Protein AF-A0AAU3L7A8-F1 (afdb_monomer)

Secondary structure (DSSP, 8-state):
---------HHHHHHHHHHHHHHHHHHHHHHTT-HHHHHHHHHHHHHHHHHHHHHHHTT-SPPPPPHHHHHHHHHHHHHHH-

Structure (mmCIF, N/CA/C/O backbone):
data_AF-A0AAU3L7A8-F1
#
_entry.id   AF-A0AAU3L7A8-F1
#
loop_
_atom_site.group_PDB
_atom_site.id
_atom_site.type_symbol
_atom_site.label_atom_id
_atom_site.label_alt_id
_atom_site.label_comp_id
_atom_site.label_asym_id
_atom_site.label_entity_id
_atom_site.label_seq_id
_atom_site.pdbx_PDB_ins_code
_atom_site.Cartn_x
_atom_site.Cartn_y
_atom_site.Cartn_z
_atom_site.occupancy
_atom_site.B_iso_or_equiv
_atom_site.auth_seq_id
_atom_site.auth_comp_id
_atom_site.auth_asym_id
_atom_site.auth_atom_id
_atom_site.pdbx_PDB_model_num
ATOM 1 N N . MET A 1 1 ? 10.235 13.892 26.173 1.00 40.56 1 MET A N 1
ATOM 2 C CA . MET A 1 1 ? 10.815 12.676 25.551 1.00 40.56 1 MET A CA 1
ATOM 3 C C . MET A 1 1 ? 9.685 11.996 24.793 1.00 40.56 1 MET A C 1
ATOM 5 O O . MET A 1 1 ? 8.618 11.877 25.375 1.00 40.56 1 MET A O 1
ATOM 9 N N . ALA A 1 2 ? 9.856 11.735 23.493 1.00 39.19 2 ALA A N 1
ATOM 10 C CA . ALA A 1 2 ? 8.785 11.542 22.504 1.00 39.19 2 ALA A CA 1
ATOM 11 C C . ALA A 1 2 ? 7.665 10.572 22.936 1.00 39.19 2 ALA A C 1
ATOM 13 O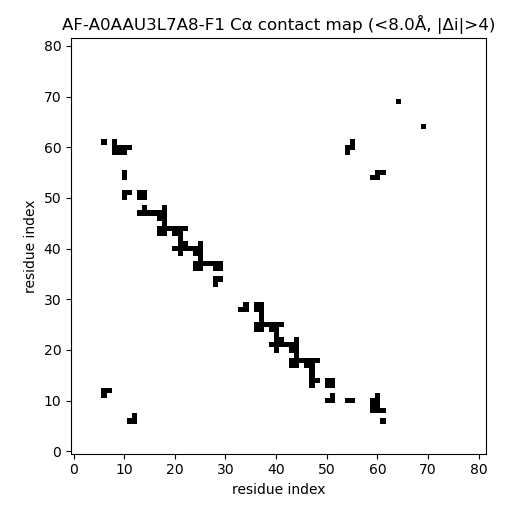 O . ALA A 1 2 ? 7.755 9.362 22.752 1.0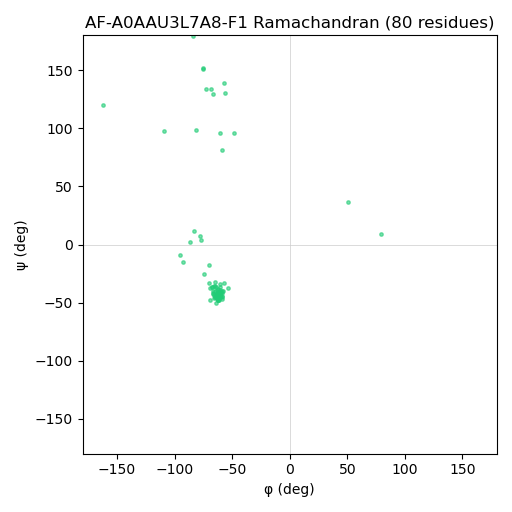0 39.19 2 ALA A O 1
ATOM 14 N N . GLY A 1 3 ? 6.578 11.127 23.472 1.00 48.19 3 GLY A N 1
ATOM 15 C CA . GLY A 1 3 ? 5.301 10.441 23.586 1.00 48.19 3 GLY A CA 1
ATOM 16 C C . GLY A 1 3 ? 4.581 10.533 22.249 1.00 48.19 3 GLY A C 1
ATOM 17 O O . GLY A 1 3 ? 3.993 11.560 21.936 1.00 48.19 3 GLY A O 1
ATOM 18 N N . THR A 1 4 ? 4.653 9.493 21.427 1.00 45.59 4 THR A N 1
ATOM 19 C CA . THR A 1 4 ? 3.703 9.266 20.329 1.00 45.59 4 THR A CA 1
ATOM 20 C C . THR A 1 4 ? 3.821 7.812 19.915 1.00 45.59 4 THR A C 1
ATOM 22 O O . THR A 1 4 ? 4.889 7.346 19.524 1.00 45.59 4 THR A O 1
ATOM 25 N N . SER A 1 5 ? 2.711 7.089 20.031 1.00 51.25 5 SER A N 1
ATOM 26 C CA . SER A 1 5 ? 2.522 5.768 19.446 1.00 51.25 5 SER A CA 1
ATOM 27 C C . SER A 1 5 ? 2.672 5.903 17.927 1.00 51.25 5 SER A C 1
ATOM 29 O O . SER A 1 5 ? 1.755 6.345 17.239 1.00 51.25 5 SER A O 1
ATOM 31 N N . HIS A 1 6 ? 3.869 5.628 17.411 1.00 54.25 6 HIS A N 1
ATOM 32 C CA . HIS A 1 6 ? 4.111 5.546 15.974 1.00 54.25 6 HIS A CA 1
ATOM 33 C C . HIS A 1 6 ? 3.526 4.223 15.472 1.00 54.25 6 HIS A C 1
ATOM 35 O O . HIS A 1 6 ? 3.408 3.272 16.243 1.00 54.25 6 HIS A O 1
ATOM 41 N N . GLY A 1 7 ? 3.116 4.161 14.203 1.00 57.56 7 GLY A N 1
ATOM 42 C CA . GLY A 1 7 ? 2.445 3.002 13.608 1.00 57.56 7 GLY A CA 1
ATOM 43 C C . GLY A 1 7 ? 3.270 1.709 13.663 1.00 57.56 7 GLY A C 1
ATOM 44 O O . GLY A 1 7 ? 3.858 1.307 12.667 1.00 57.56 7 GLY A O 1
ATOM 45 N N . HIS A 1 8 ? 3.255 1.022 14.806 1.00 63.50 8 HIS A N 1
ATOM 46 C CA . HIS A 1 8 ? 3.874 -0.287 15.043 1.00 63.50 8 HIS A CA 1
ATOM 47 C C . HIS A 1 8 ? 2.992 -1.450 14.579 1.00 63.50 8 HIS A C 1
ATOM 49 O O . HIS A 1 8 ? 3.250 -2.607 14.905 1.00 63.50 8 HIS A O 1
ATOM 55 N N . THR A 1 9 ? 1.928 -1.162 13.832 1.00 81.88 9 THR A N 1
ATOM 56 C CA . THR A 1 9 ? 1.089 -2.229 13.294 1.00 81.88 9 THR A CA 1
ATOM 57 C C . THR A 1 9 ? 1.842 -2.932 12.167 1.00 81.88 9 THR A C 1
ATOM 59 O O . THR A 1 9 ? 2.394 -2.253 11.292 1.00 81.88 9 THR A O 1
ATOM 62 N N . PRO A 1 10 ? 1.850 -4.277 12.140 1.00 81.19 10 PRO A N 1
ATOM 63 C CA . PRO A 1 10 ? 2.452 -5.027 11.045 1.00 81.19 10 PRO A CA 1
ATOM 64 C C . PRO A 1 10 ? 1.901 -4.590 9.682 1.00 81.19 10 PRO A C 1
ATOM 66 O O . PRO A 1 10 ? 2.664 -4.446 8.736 1.00 81.19 10 PRO A O 1
ATOM 69 N N . ALA A 1 11 ? 0.602 -4.269 9.599 1.00 85.06 11 ALA A N 1
ATOM 70 C CA . ALA A 1 11 ? -0.031 -3.799 8.367 1.00 85.06 11 ALA A CA 1
ATOM 71 C C . ALA A 1 11 ? 0.599 -2.51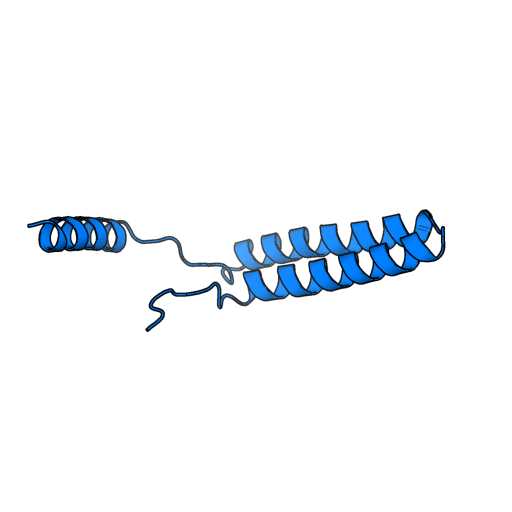8 7.796 1.00 85.06 11 ALA A C 1
ATOM 73 O O . ALA A 1 11 ? 0.769 -2.407 6.581 1.00 85.06 11 ALA A O 1
ATOM 74 N N . ALA A 1 12 ? 0.959 -1.559 8.654 1.00 84.31 12 ALA A N 1
ATOM 75 C CA . ALA A 1 12 ? 1.588 -0.319 8.211 1.00 84.31 12 ALA A CA 1
ATOM 76 C C . ALA A 1 12 ? 3.006 -0.576 7.683 1.00 84.31 12 ALA A C 1
ATOM 78 O O . ALA A 1 12 ? 3.352 -0.132 6.590 1.00 84.31 12 ALA A O 1
ATOM 79 N N . TRP A 1 13 ? 3.810 -1.338 8.426 1.00 89.81 13 TRP A N 1
ATOM 80 C CA . TRP A 1 13 ? 5.204 -1.592 8.061 1.00 89.81 13 TRP A CA 1
ATOM 81 C C . TRP A 1 13 ? 5.342 -2.485 6.823 1.00 89.81 13 TRP A C 1
ATOM 83 O O . TRP A 1 13 ? 6.193 -2.222 5.975 1.00 89.81 13 TRP A O 1
ATOM 93 N N . THR A 1 14 ? 4.476 -3.489 6.659 1.00 91.44 14 THR A N 1
ATOM 94 C CA . THR A 1 14 ? 4.485 -4.357 5.474 1.00 91.44 14 THR A CA 1
ATOM 95 C C . THR A 1 14 ? 4.193 -3.572 4.198 1.00 91.44 14 THR A C 1
ATOM 97 O O . THR A 1 14 ? 4.945 -3.687 3.232 1.00 91.44 14 THR A O 1
ATOM 100 N N . GLY A 1 15 ? 3.153 -2.730 4.193 1.00 91.50 15 GLY A N 1
ATOM 101 C CA . GLY A 1 15 ? 2.837 -1.894 3.031 1.00 91.50 15 GLY A CA 1
ATOM 102 C C . GLY A 1 15 ? 3.978 -0.936 2.673 1.00 91.50 15 GLY A C 1
ATOM 103 O O . GLY A 1 15 ? 4.326 -0.805 1.500 1.00 91.50 15 GLY A O 1
ATOM 104 N N . VAL A 1 16 ? 4.609 -0.324 3.683 1.00 92.94 16 VAL A N 1
ATOM 105 C CA . VAL A 1 16 ? 5.740 0.602 3.497 1.00 92.94 16 VAL A CA 1
ATOM 106 C C . VAL A 1 16 ? 6.964 -0.104 2.913 1.00 92.94 16 VAL A C 1
ATOM 108 O O . VAL A 1 16 ? 7.539 0.415 1.961 1.00 92.94 16 VAL A O 1
ATOM 111 N N . ILE A 1 17 ? 7.343 -1.287 3.415 1.00 95.75 17 ILE A N 1
ATOM 112 C CA . ILE A 1 17 ? 8.479 -2.049 2.864 1.00 95.75 17 ILE A CA 1
ATOM 113 C C . ILE A 1 17 ? 8.241 -2.375 1.386 1.00 95.75 17 ILE A C 1
ATOM 115 O O . ILE A 1 17 ? 9.127 -2.165 0.559 1.00 95.75 17 ILE A O 1
ATOM 119 N N . ILE A 1 18 ? 7.049 -2.864 1.036 1.00 96.44 18 ILE A N 1
ATOM 120 C CA . ILE A 1 18 ? 6.734 -3.244 -0.348 1.00 96.44 18 ILE A CA 1
ATOM 121 C C . ILE A 1 18 ? 6.770 -2.012 -1.264 1.00 96.44 18 ILE A C 1
ATOM 123 O O . ILE A 1 18 ? 7.385 -2.052 -2.331 1.00 96.44 18 ILE A O 1
ATOM 127 N N . ALA A 1 19 ? 6.166 -0.900 -0.834 1.00 96.62 19 ALA A N 1
ATOM 128 C CA . ALA A 1 19 ? 6.195 0.355 -1.580 1.00 96.62 19 ALA A CA 1
ATOM 129 C C . ALA A 1 19 ? 7.623 0.900 -1.742 1.00 96.62 19 ALA A C 1
ATOM 131 O O . ALA A 1 19 ? 7.979 1.381 -2.816 1.00 96.62 19 ALA A O 1
ATOM 132 N N . PHE A 1 20 ? 8.461 0.778 -0.713 1.00 97.56 20 PHE A N 1
ATOM 133 C CA . PHE A 1 20 ? 9.860 1.193 -0.764 1.00 97.56 20 PHE A CA 1
ATOM 134 C C . PHE A 1 20 ? 10.661 0.372 -1.781 1.00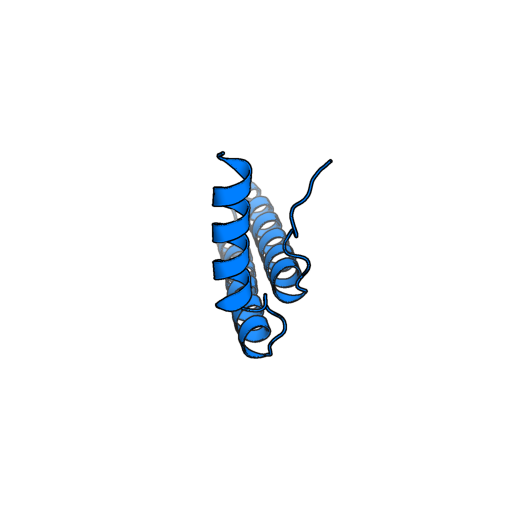 97.56 20 PHE A C 1
ATOM 136 O O . PHE A 1 20 ? 11.374 0.944 -2.603 1.00 97.56 20 PHE A O 1
ATOM 143 N N . ILE A 1 21 ? 10.478 -0.952 -1.807 1.00 97.81 21 ILE A N 1
ATOM 144 C CA . ILE A 1 21 ? 11.108 -1.828 -2.806 1.00 97.81 21 ILE A CA 1
ATOM 145 C C . ILE A 1 21 ? 10.654 -1.447 -4.220 1.00 97.81 21 ILE A C 1
ATOM 147 O O . ILE A 1 21 ? 11.492 -1.270 -5.103 1.00 97.81 21 ILE A O 1
ATOM 151 N N . GLY A 1 22 ? 9.348 -1.273 -4.441 1.00 97.12 22 GLY A N 1
ATOM 152 C CA . GLY A 1 22 ? 8.813 -0.871 -5.745 1.00 97.12 22 GLY A CA 1
ATOM 153 C C . GLY A 1 22 ? 9.341 0.489 -6.213 1.00 97.12 22 GLY A C 1
ATOM 154 O O . GLY A 1 22 ? 9.693 0.648 -7.383 1.00 97.12 22 GLY A O 1
ATOM 155 N N . PHE A 1 23 ? 9.481 1.446 -5.291 1.00 97.00 23 PHE A N 1
ATOM 156 C CA . PHE A 1 23 ? 10.095 2.746 -5.552 1.00 97.00 23 PHE A CA 1
ATOM 157 C C . PHE A 1 23 ? 11.574 2.620 -5.941 1.00 97.00 23 PHE A C 1
ATOM 159 O O . PHE A 1 23 ? 11.982 3.190 -6.951 1.00 97.00 23 PHE A O 1
ATOM 166 N N . CYS A 1 24 ? 12.365 1.832 -5.207 1.00 97.81 24 CYS A N 1
ATOM 167 C CA . CYS A 1 24 ? 13.771 1.579 -5.533 1.00 97.81 24 CYS A CA 1
ATOM 168 C C . CYS A 1 24 ? 13.937 0.925 -6.913 1.00 97.81 24 CYS A C 1
ATOM 170 O O . CYS A 1 24 ? 14.788 1.349 -7.694 1.00 97.81 24 CYS A O 1
ATOM 172 N N . VAL A 1 25 ? 13.106 -0.071 -7.235 1.00 96.94 25 VAL A N 1
ATOM 173 C CA . VAL A 1 25 ? 13.104 -0.745 -8.543 1.00 96.94 25 VAL A CA 1
ATOM 174 C C . VAL A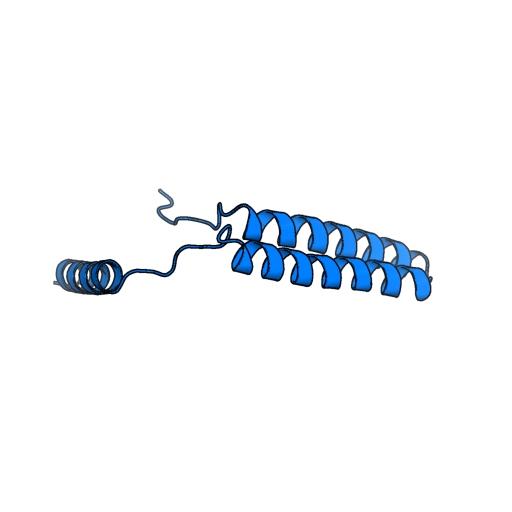 1 25 ? 12.751 0.241 -9.654 1.00 96.94 25 VAL A C 1
ATOM 176 O O . VAL A 1 25 ? 13.468 0.334 -10.648 1.00 96.94 25 VAL A O 1
ATOM 179 N N . SER A 1 26 ? 11.687 1.024 -9.466 1.00 95.44 26 SER A N 1
ATOM 180 C CA . SER A 1 26 ? 11.271 2.047 -10.425 1.00 95.44 26 SER A CA 1
ATOM 181 C C . SER A 1 26 ? 12.374 3.087 -10.660 1.00 95.44 26 SER A C 1
ATOM 183 O O . SER A 1 26 ? 12.713 3.377 -11.806 1.00 95.44 26 SER A O 1
ATOM 185 N N . GLY A 1 27 ? 13.014 3.575 -9.592 1.00 95.19 27 GLY A N 1
ATOM 186 C CA . GLY A 1 27 ? 14.140 4.507 -9.670 1.00 95.19 27 GLY A CA 1
ATOM 187 C C . GLY A 1 27 ? 15.341 3.938 -10.431 1.00 95.19 27 GLY A C 1
ATOM 188 O O . GLY A 1 27 ? 15.891 4.615 -11.298 1.00 95.19 27 GLY A O 1
ATOM 189 N N . ALA A 1 28 ? 15.707 2.678 -10.181 1.00 95.88 28 ALA A N 1
ATOM 190 C CA . ALA A 1 28 ? 16.792 2.014 -10.903 1.00 95.88 28 ALA A CA 1
ATOM 191 C C . ALA A 1 28 ? 16.503 1.911 -12.412 1.00 95.88 28 ALA A C 1
ATOM 193 O O . ALA A 1 28 ? 17.363 2.226 -13.236 1.00 95.88 28 ALA A O 1
ATOM 194 N N . PHE A 1 29 ? 15.283 1.524 -12.795 1.00 94.31 29 PHE A N 1
ATOM 195 C CA . PHE A 1 29 ? 14.900 1.411 -14.205 1.00 94.31 29 PHE A CA 1
ATOM 196 C C . PHE A 1 29 ? 14.665 2.751 -14.901 1.00 94.31 29 PHE A C 1
ATOM 198 O O . PHE A 1 29 ? 14.877 2.839 -16.113 1.00 94.31 29 PHE A O 1
ATOM 205 N N . MET A 1 30 ? 14.306 3.795 -14.151 1.00 95.25 30 MET A N 1
ATOM 206 C CA . MET A 1 30 ? 14.254 5.163 -14.664 1.00 95.25 30 MET A CA 1
ATOM 207 C C . MET A 1 30 ? 15.646 5.612 -15.123 1.00 95.25 30 MET A C 1
ATOM 209 O O . MET A 1 30 ? 15.787 6.138 -16.223 1.00 95.25 30 MET A O 1
ATOM 213 N N . VAL A 1 31 ? 16.688 5.333 -14.328 1.00 94.75 31 VAL A N 1
ATOM 214 C CA . VAL A 1 31 ? 18.085 5.645 -14.687 1.00 94.75 31 VAL A CA 1
ATOM 215 C C . VAL A 1 31 ? 18.556 4.824 -15.891 1.00 94.75 31 VAL A C 1
ATOM 217 O O . VAL A 1 31 ? 19.273 5.339 -16.743 1.00 94.75 31 VAL A O 1
ATOM 220 N N . MET A 1 32 ? 18.111 3.571 -16.009 1.00 93.56 32 MET A N 1
ATOM 221 C CA . MET A 1 32 ? 18.413 2.708 -17.161 1.00 93.56 32 MET A CA 1
ATOM 222 C C . MET A 1 32 ? 17.569 3.015 -18.413 1.00 93.56 32 MET A C 1
ATOM 224 O O . MET A 1 32 ? 17.632 2.255 -19.378 1.00 93.56 32 MET A O 1
ATOM 228 N N . ALA A 1 33 ? 16.765 4.087 -18.409 1.00 92.62 33 ALA A N 1
ATOM 229 C CA . ALA A 1 33 ? 15.878 4.476 -19.508 1.00 92.62 33 ALA A CA 1
ATOM 230 C C . ALA A 1 33 ? 14.981 3.327 -20.017 1.00 92.62 33 ALA A C 1
ATOM 232 O O . ALA A 1 33 ? 14.710 3.222 -21.212 1.00 92.62 33 ALA A O 1
ATOM 233 N N . SER A 1 34 ? 14.515 2.459 -19.110 1.00 93.06 34 SER A N 1
ATOM 234 C CA . SER A 1 34 ? 13.641 1.325 -19.424 1.00 93.06 34 SER A CA 1
ATOM 235 C C . SER A 1 34 ? 12.229 1.577 -18.886 1.00 93.06 34 SER A C 1
ATOM 237 O O . SER A 1 34 ? 11.961 1.317 -17.707 1.00 93.06 34 SER A O 1
ATOM 239 N N . PRO A 1 35 ? 11.287 2.047 -19.730 1.00 90.88 35 PRO A N 1
ATOM 240 C CA . PRO A 1 35 ? 9.926 2.360 -19.294 1.00 90.88 35 PRO A CA 1
ATOM 241 C C . PRO A 1 35 ? 9.198 1.143 -18.718 1.00 90.88 35 PRO A C 1
ATOM 243 O O . PRO A 1 35 ? 8.438 1.265 -17.761 1.00 90.88 35 PRO A O 1
ATOM 246 N N . VAL A 1 36 ? 9.469 -0.048 -19.261 1.00 95.81 36 VAL A N 1
ATOM 247 C CA . VAL A 1 36 ? 8.869 -1.306 -18.792 1.00 95.81 36 VAL A CA 1
ATOM 248 C C . VAL A 1 36 ? 9.274 -1.596 -17.347 1.00 95.81 36 VAL A C 1
ATOM 250 O O . VAL A 1 36 ? 8.430 -1.972 -16.536 1.00 95.81 36 VAL A O 1
ATOM 253 N N . GLY A 1 37 ? 10.543 -1.376 -16.998 1.00 92.31 37 GLY A N 1
ATOM 254 C CA . GLY A 1 37 ? 11.029 -1.585 -15.637 1.00 92.31 37 GLY A CA 1
ATOM 255 C C . GLY A 1 37 ? 10.492 -0.557 -14.634 1.00 92.31 37 GLY A C 1
ATOM 256 O O . GLY A 1 37 ? 10.196 -0.907 -13.492 1.00 92.31 37 GLY A O 1
ATOM 257 N N . VAL A 1 38 ? 10.275 0.688 -15.072 1.00 95.38 38 VAL A N 1
ATOM 258 C CA . VAL A 1 38 ? 9.604 1.729 -14.269 1.00 95.38 38 VAL A CA 1
ATOM 259 C C . VAL A 1 38 ? 8.167 1.310 -13.953 1.00 95.38 38 VAL A C 1
ATOM 261 O O . VAL A 1 38 ? 7.754 1.329 -12.793 1.00 95.38 38 VAL A O 1
ATOM 264 N N . VAL A 1 39 ? 7.416 0.858 -14.963 1.00 97.31 39 VAL A N 1
ATOM 265 C CA . VAL A 1 39 ? 6.040 0.367 -14.783 1.00 97.31 39 VAL A CA 1
ATOM 266 C C . VAL A 1 39 ? 6.010 -0.866 -13.882 1.00 97.31 39 VAL A C 1
ATOM 268 O O . VAL A 1 39 ? 5.167 -0.938 -12.991 1.00 97.31 39 VAL A O 1
ATOM 271 N N . ALA A 1 40 ? 6.950 -1.799 -14.040 1.00 96.56 40 ALA A N 1
ATOM 272 C CA . ALA A 1 40 ? 7.057 -2.960 -13.162 1.00 96.56 40 ALA A CA 1
ATOM 273 C C . ALA A 1 40 ? 7.256 -2.550 -11.691 1.00 96.56 40 ALA A C 1
ATOM 275 O O . ALA A 1 40 ? 6.562 -3.061 -10.813 1.00 96.56 40 ALA A O 1
ATOM 276 N N . GLY A 1 41 ? 8.131 -1.576 -11.414 1.00 96.12 41 GLY A N 1
ATOM 277 C CA . GLY A 1 41 ? 8.304 -1.023 -10.068 1.00 96.12 41 GLY A CA 1
ATOM 278 C C . GLY A 1 41 ? 7.024 -0.384 -9.518 1.00 96.12 41 GLY A C 1
ATOM 279 O O . GLY A 1 41 ? 6.655 -0.629 -8.370 1.00 96.12 41 GLY A O 1
ATOM 280 N N . LEU A 1 42 ? 6.285 0.363 -10.344 1.00 97.31 42 LEU A N 1
ATOM 281 C CA . LEU A 1 42 ? 4.994 0.946 -9.955 1.00 97.31 42 LEU A CA 1
ATOM 282 C C . LEU A 1 42 ? 3.929 -0.116 -9.643 1.00 97.31 42 LEU A C 1
ATOM 284 O O . LEU A 1 42 ? 3.160 0.056 -8.697 1.00 97.31 42 LEU A O 1
ATOM 288 N N . VAL A 1 43 ? 3.906 -1.232 -10.377 1.00 97.69 43 VAL A N 1
ATOM 289 C CA . VAL A 1 43 ? 3.020 -2.369 -10.074 1.00 97.69 43 VAL A CA 1
ATOM 290 C C . VAL A 1 43 ? 3.336 -2.945 -8.691 1.00 97.69 43 VAL A C 1
ATOM 292 O O . VAL A 1 43 ? 2.416 -3.216 -7.921 1.00 97.69 43 VAL A O 1
ATOM 295 N N . VAL A 1 44 ? 4.615 -3.059 -8.320 1.00 97.44 44 VAL A N 1
ATOM 296 C CA . VAL A 1 44 ? 5.017 -3.502 -6.972 1.00 97.44 44 VAL A CA 1
ATOM 297 C C . VAL A 1 44 ? 4.525 -2.531 -5.895 1.00 97.44 44 VAL A C 1
ATOM 299 O O . VAL A 1 44 ? 4.005 -2.969 -4.869 1.00 97.44 44 VAL A O 1
ATOM 302 N N . VAL A 1 45 ? 4.606 -1.217 -6.129 1.00 97.44 45 VAL A N 1
ATOM 303 C CA . VAL A 1 45 ? 4.056 -0.218 -5.193 1.00 97.44 45 VAL A CA 1
ATOM 304 C C . VAL A 1 45 ? 2.547 -0.393 -5.019 1.00 97.44 45 VAL A C 1
ATOM 306 O O . VAL A 1 45 ? 2.052 -0.401 -3.890 1.00 97.44 45 VAL A O 1
ATOM 309 N N . ALA A 1 46 ? 1.813 -0.589 -6.117 1.00 97.44 46 ALA A N 1
ATOM 310 C CA . ALA A 1 46 ? 0.373 -0.826 -6.069 1.00 97.44 46 ALA A CA 1
ATOM 311 C C . ALA A 1 46 ? 0.030 -2.091 -5.262 1.00 97.44 46 ALA A C 1
ATOM 313 O O . ALA A 1 46 ? -0.886 -2.066 -4.436 1.00 97.44 46 ALA A O 1
ATOM 314 N N . LEU A 1 47 ? 0.809 -3.168 -5.419 1.00 97.00 47 LEU A N 1
ATOM 315 C CA . LEU A 1 47 ? 0.671 -4.385 -4.614 1.00 97.00 47 LEU A CA 1
ATOM 316 C C . LEU A 1 47 ? 0.885 -4.118 -3.118 1.00 97.00 47 LEU A C 1
ATOM 318 O O . LEU A 1 47 ? 0.156 -4.676 -2.303 1.00 97.00 47 LEU A O 1
ATOM 322 N N . GLY A 1 48 ? 1.805 -3.225 -2.741 1.00 94.81 48 GLY A N 1
ATOM 323 C CA . GLY A 1 48 ? 1.979 -2.798 -1.347 1.00 94.81 48 GLY A CA 1
ATOM 324 C C . GLY A 1 48 ? 0.707 -2.191 -0.746 1.00 94.81 48 GLY A C 1
ATOM 325 O O . GLY A 1 48 ? 0.337 -2.513 0.385 1.00 94.81 48 GLY A O 1
ATOM 326 N N . GLY A 1 49 ? -0.019 -1.387 -1.529 1.00 93.62 49 GLY A N 1
ATOM 327 C CA . GLY A 1 49 ? -1.331 -0.860 -1.147 1.00 93.62 49 GLY A CA 1
ATOM 328 C C . GLY A 1 49 ? -2.387 -1.957 -0.988 1.00 93.62 49 GLY A C 1
ATOM 329 O O . GLY A 1 49 ? -3.098 -1.987 0.017 1.00 93.62 49 GLY A O 1
ATOM 330 N N . VAL A 1 50 ? -2.453 -2.898 -1.936 1.00 95.62 50 VAL A N 1
ATOM 331 C CA . VAL A 1 50 ? -3.381 -4.044 -1.882 1.00 95.62 50 VAL A CA 1
ATOM 332 C C . VAL A 1 50 ? -3.121 -4.909 -0.645 1.00 95.62 50 VAL A C 1
ATOM 334 O O . VAL A 1 50 ? -4.062 -5.249 0.073 1.00 95.62 50 VAL A O 1
ATOM 337 N N . VAL A 1 51 ? -1.856 -5.212 -0.342 1.00 94.69 51 VAL A N 1
ATOM 338 C CA . VAL A 1 51 ? -1.466 -5.980 0.851 1.00 94.69 51 VAL A CA 1
ATOM 339 C C . VAL A 1 51 ? -1.833 -5.228 2.129 1.00 94.69 51 VAL A C 1
ATOM 341 O O . VAL A 1 51 ? -2.429 -5.817 3.028 1.00 94.69 51 VAL A O 1
ATOM 344 N N . GLY A 1 52 ? -1.560 -3.922 2.205 1.00 91.38 52 GLY A N 1
ATOM 345 C CA . GLY A 1 52 ? -1.949 -3.102 3.356 1.00 91.38 52 GLY A CA 1
ATOM 346 C C . GLY A 1 52 ? -3.462 -3.111 3.607 1.00 91.38 52 GLY A C 1
ATOM 347 O O . GLY A 1 52 ? -3.905 -3.248 4.750 1.00 91.38 52 GLY A O 1
ATOM 348 N N . LEU A 1 53 ? -4.271 -3.036 2.544 1.00 90.69 53 LEU A N 1
ATOM 349 C CA . LEU A 1 53 ? -5.731 -3.139 2.634 1.00 90.69 53 LEU A CA 1
ATOM 350 C C . LEU A 1 53 ? -6.186 -4.530 3.089 1.00 90.69 53 LEU A C 1
ATOM 352 O O . LEU A 1 53 ? -7.049 -4.625 3.963 1.00 90.69 53 LEU A O 1
ATOM 356 N N . ALA A 1 54 ? -5.583 -5.596 2.558 1.00 93.06 54 ALA A N 1
ATOM 357 C CA . ALA A 1 54 ? -5.875 -6.965 2.975 1.00 93.06 54 ALA A CA 1
ATOM 358 C C . ALA A 1 54 ? -5.537 -7.192 4.459 1.00 93.06 54 ALA A C 1
ATOM 360 O O . ALA A 1 54 ? -6.343 -7.747 5.203 1.00 93.06 54 ALA A O 1
ATOM 361 N N . MET A 1 55 ? -4.392 -6.691 4.931 1.00 91.12 55 MET A N 1
ATOM 362 C CA . MET A 1 55 ? -3.988 -6.794 6.337 1.00 91.12 55 MET A CA 1
ATOM 363 C C . MET A 1 55 ? -4.889 -5.974 7.263 1.00 91.12 55 MET A C 1
ATOM 365 O O . MET A 1 55 ? -5.209 -6.415 8.367 1.00 91.12 55 MET A O 1
ATOM 369 N N . LYS A 1 56 ? -5.350 -4.802 6.811 1.00 86.81 56 LYS A N 1
ATOM 370 C CA . LYS A 1 56 ? -6.360 -4.021 7.532 1.00 86.81 56 LYS A CA 1
ATOM 371 C C . LYS A 1 56 ? -7.671 -4.802 7.658 1.00 86.81 56 LYS A C 1
ATOM 373 O O . LYS A 1 56 ? -8.245 -4.823 8.743 1.00 86.81 56 LYS A O 1
ATOM 378 N N . ALA A 1 57 ? -8.121 -5.455 6.586 1.00 87.75 57 ALA A N 1
ATOM 379 C CA . ALA A 1 57 ? -9.318 -6.297 6.601 1.00 87.75 57 ALA A CA 1
ATOM 380 C C . ALA A 1 57 ? -9.156 -7.533 7.505 1.00 87.75 57 ALA A C 1
ATOM 382 O O . ALA A 1 57 ? -10.109 -7.940 8.160 1.00 87.75 57 ALA A O 1
ATOM 383 N N . ALA A 1 58 ? -7.939 -8.071 7.610 1.00 89.00 58 ALA A N 1
ATOM 384 C CA . ALA A 1 58 ? -7.590 -9.167 8.513 1.00 89.00 58 ALA A CA 1
ATOM 385 C C . ALA A 1 58 ? -7.413 -8.743 9.989 1.00 89.00 58 ALA A C 1
ATOM 387 O O . ALA A 1 58 ? -7.031 -9.565 10.816 1.00 89.00 58 ALA A O 1
ATOM 388 N N . GLY A 1 59 ? -7.653 -7.472 10.340 1.00 83.75 59 GLY A N 1
ATOM 389 C CA . GLY A 1 59 ? -7.558 -6.983 11.722 1.00 83.75 59 GLY A CA 1
ATOM 390 C C . GLY A 1 59 ? -6.135 -6.693 12.216 1.00 83.75 59 GLY A C 1
ATOM 391 O O . GLY A 1 59 ? -5.952 -6.388 13.388 1.00 83.75 59 GLY A O 1
ATOM 392 N N . LEU A 1 60 ? -5.130 -6.728 11.334 1.00 83.19 60 LEU A N 1
ATOM 393 C CA . LEU A 1 60 ? -3.727 -6.415 11.655 1.00 83.19 60 LEU A CA 1
ATOM 394 C C . LEU A 1 60 ? -3.405 -4.911 11.558 1.00 83.19 60 LEU A C 1
ATOM 396 O O . LEU A 1 60 ? -2.248 -4.508 11.700 1.00 83.19 60 LEU A O 1
ATOM 400 N N . GLY A 1 61 ? -4.414 -4.092 11.249 1.00 79.69 61 GLY A N 1
ATOM 401 C CA . GLY A 1 61 ? -4.324 -2.635 11.177 1.00 79.69 61 GLY A CA 1
ATOM 402 C C . GLY A 1 61 ? -4.484 -1.950 12.536 1.00 79.69 61 GLY A C 1
ATOM 403 O O . GLY A 1 61 ? -4.692 -2.591 13.562 1.00 79.69 61 GLY A O 1
ATOM 404 N N . MET A 1 62 ? -4.397 -0.618 12.544 1.00 78.88 62 MET A N 1
ATOM 405 C CA . MET A 1 62 ? -4.516 0.161 13.780 1.00 78.88 62 MET A CA 1
ATOM 406 C C . ME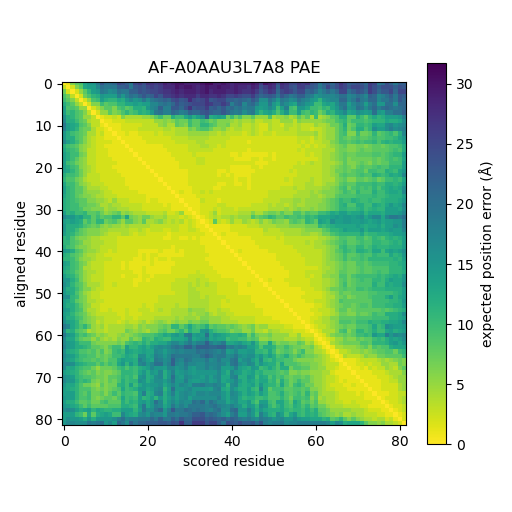T A 1 62 ? -5.938 0.065 14.361 1.00 78.88 62 MET A C 1
ATOM 408 O O . MET A 1 62 ? -6.899 0.327 13.626 1.00 78.88 62 MET A O 1
ATOM 412 N N . PRO A 1 63 ? -6.092 -0.256 15.661 1.00 73.12 63 PRO A N 1
ATOM 413 C CA . PRO A 1 63 ? -7.381 -0.191 16.337 1.00 73.12 63 PRO A CA 1
ATOM 414 C C . PRO A 1 63 ? -7.974 1.218 16.241 1.00 73.12 63 PRO A C 1
ATOM 416 O O . PRO A 1 63 ? -7.263 2.214 16.386 1.00 73.12 63 PRO A O 1
ATOM 419 N N . LYS A 1 64 ? -9.285 1.313 15.997 1.00 76.00 64 LYS A N 1
ATOM 420 C CA . LYS A 1 64 ? -9.991 2.600 15.985 1.00 76.00 64 LYS A CA 1
ATOM 421 C C . LYS A 1 64 ? -10.020 3.160 17.412 1.00 76.00 64 LYS A C 1
ATOM 423 O O . LYS A 1 64 ? -10.334 2.423 18.344 1.00 76.00 64 LYS A O 1
ATOM 428 N N . GLU A 1 65 ? -9.700 4.443 17.580 1.00 80.44 65 GLU A N 1
ATOM 429 C CA . GLU A 1 65 ? -9.799 5.112 18.883 1.00 80.44 65 GLU A CA 1
ATOM 430 C C . GLU A 1 65 ? -11.230 4.974 19.426 1.00 80.44 65 GLU A C 1
ATOM 432 O O . GLU A 1 65 ? -12.206 5.197 18.702 1.00 80.44 65 GLU A O 1
ATOM 437 N N . SER A 1 66 ? -11.357 4.551 20.686 1.00 82.50 66 SER A N 1
ATOM 438 C CA . SER A 1 66 ? -12.666 4.411 21.320 1.00 82.50 66 SER A CA 1
ATOM 439 C C . SER A 1 66 ? -13.227 5.785 21.694 1.00 82.50 66 SER A C 1
ATOM 441 O O . SER A 1 66 ? -12.471 6.705 22.012 1.00 82.50 66 SER A O 1
ATOM 443 N N . ALA A 1 67 ? -14.556 5.927 21.716 1.00 86.62 67 ALA A N 1
ATOM 444 C CA . ALA A 1 67 ? -15.205 7.174 22.131 1.00 86.62 67 ALA A CA 1
ATOM 445 C C . ALA A 1 67 ? -14.799 7.597 23.557 1.00 86.62 67 ALA A C 1
ATOM 447 O O . ALA A 1 67 ? -14.637 8.784 23.828 1.00 86.62 67 ALA A O 1
ATOM 448 N N . ALA A 1 68 ? -14.556 6.625 24.444 1.00 86.50 68 ALA A N 1
ATOM 449 C CA . ALA A 1 68 ? -14.053 6.870 25.793 1.00 86.50 68 ALA A CA 1
ATOM 450 C C . ALA A 1 68 ? -12.622 7.437 25.787 1.00 86.50 68 ALA A C 1
ATOM 452 O O . ALA A 1 68 ? -12.328 8.376 26.521 1.00 86.50 68 ALA A O 1
ATOM 453 N N . SER A 1 69 ? -11.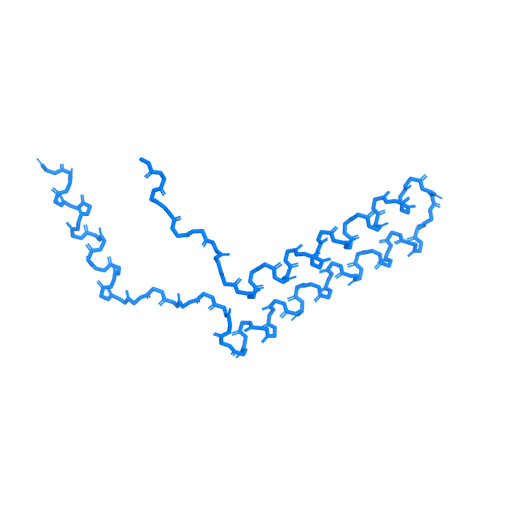744 6.915 24.923 1.00 84.12 69 SER A N 1
ATOM 454 C CA . SER A 1 69 ? -10.374 7.419 24.748 1.00 84.12 69 SER A CA 1
ATOM 455 C C . SER A 1 69 ? -10.360 8.846 24.191 1.00 84.12 69 SER A C 1
ATOM 457 O O . SER A 1 69 ? -9.588 9.680 24.661 1.00 84.12 69 SER A O 1
ATOM 459 N N . ALA A 1 70 ? -11.252 9.142 23.240 1.00 87.38 70 ALA A N 1
ATOM 460 C CA . ALA A 1 70 ? -11.413 10.481 22.682 1.00 87.38 70 ALA A CA 1
ATOM 461 C C . ALA A 1 70 ? -11.937 11.479 23.732 1.00 87.38 70 ALA A C 1
ATOM 463 O O . ALA A 1 70 ? -11.364 12.554 23.895 1.00 87.38 70 ALA A O 1
ATOM 464 N N . ALA A 1 71 ? -12.966 11.103 24.501 1.00 90.19 71 ALA A N 1
ATOM 465 C CA . ALA A 1 71 ? -13.514 11.934 25.576 1.00 90.19 71 ALA A CA 1
ATOM 466 C C . ALA A 1 71 ? -12.484 12.209 26.686 1.00 90.19 71 ALA A C 1
ATOM 468 O O . ALA A 1 71 ? -12.367 13.341 27.151 1.00 90.19 71 ALA A O 1
ATOM 469 N N . ALA A 1 72 ? -11.696 11.201 27.071 1.00 87.75 72 ALA A N 1
ATOM 470 C CA . ALA A 1 72 ? -10.6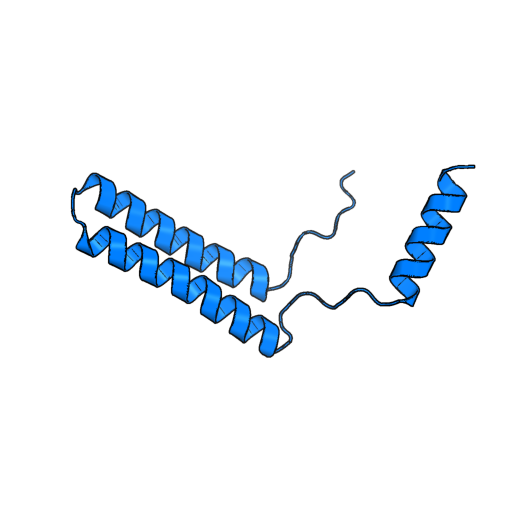26 11.355 28.054 1.00 87.75 72 ALA A CA 1
ATOM 471 C C . ALA A 1 72 ? -9.501 12.285 27.564 1.00 87.75 72 ALA A C 1
ATOM 473 O O . ALA A 1 72 ? -8.959 13.054 28.355 1.00 87.75 72 ALA A O 1
ATOM 474 N N . ARG A 1 73 ? -9.165 12.265 26.264 1.00 86.31 73 ARG A N 1
ATOM 475 C CA . 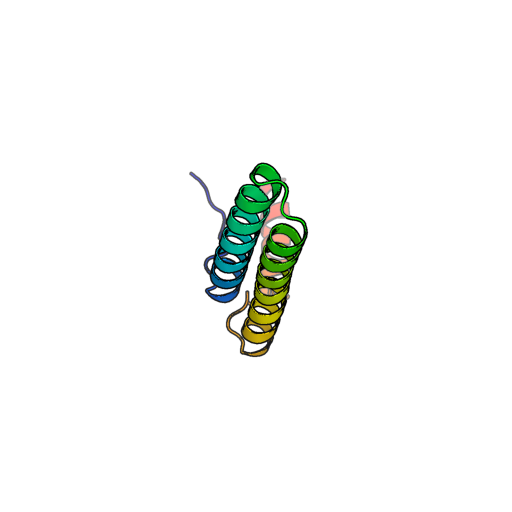ARG A 1 73 ? -8.168 13.176 25.673 1.00 86.31 73 ARG A CA 1
ATOM 476 C C . ARG A 1 73 ? -8.638 14.630 25.695 1.00 86.31 73 ARG A C 1
ATOM 478 O O . ARG A 1 73 ? -7.830 15.511 25.974 1.00 86.31 73 ARG A O 1
ATOM 485 N N . LEU A 1 74 ? -9.921 14.870 25.422 1.00 88.94 74 LEU A N 1
ATOM 486 C CA . LEU A 1 74 ? -10.516 16.208 25.482 1.00 88.94 74 LEU A CA 1
ATOM 487 C C . LEU A 1 74 ? -10.491 16.752 26.914 1.00 88.94 74 LEU A C 1
ATOM 489 O O . LEU A 1 74 ? -9.924 17.817 27.136 1.00 88.94 74 LEU A O 1
ATOM 493 N N . GLN A 1 75 ? -10.959 15.969 27.888 1.00 89.75 75 GLN A N 1
ATOM 494 C CA . GLN A 1 75 ? -10.926 16.360 29.303 1.00 89.75 75 GLN A CA 1
ATOM 495 C C . GLN A 1 75 ? -9.498 16.616 29.799 1.00 89.75 75 GLN A C 1
ATOM 497 O O . GLN A 1 75 ? -9.248 17.583 30.514 1.00 89.75 75 GLN A O 1
ATOM 502 N N . ALA A 1 76 ? -8.536 15.782 29.386 1.00 86.69 76 ALA A N 1
ATOM 503 C CA . ALA A 1 76 ? -7.129 16.012 29.687 1.00 86.69 76 ALA A CA 1
ATOM 504 C C . ALA A 1 76 ? -6.615 17.311 29.046 1.00 86.69 76 ALA A C 1
ATOM 506 O O . ALA A 1 76 ? -5.867 18.033 29.689 1.00 86.69 76 ALA A O 1
ATOM 507 N N . SER A 1 77 ? -7.020 17.645 27.815 1.00 83.25 77 SER A N 1
ATOM 508 C CA . SER A 1 77 ? -6.634 18.912 27.179 1.00 83.25 77 SER A CA 1
ATOM 509 C C . SER A 1 77 ? -7.251 20.140 27.855 1.00 83.25 77 SER A C 1
ATOM 511 O O . SER A 1 77 ? -6.566 21.147 28.001 1.00 83.25 77 SER A O 1
ATOM 513 N N . GLU A 1 78 ? -8.495 20.039 28.333 1.00 88.56 78 GLU A N 1
ATOM 514 C CA . GLU A 1 78 ? -9.175 21.099 29.088 1.00 88.56 78 GLU A CA 1
ATOM 515 C C . GLU A 1 78 ? -8.508 21.327 30.451 1.00 88.56 78 GLU A C 1
ATOM 517 O O . GLU A 1 78 ? -8.243 22.464 30.827 1.00 88.56 78 GLU A O 1
ATOM 522 N N . ALA A 1 79 ? -8.141 20.251 31.153 1.00 84.31 79 ALA A N 1
ATOM 523 C CA . ALA A 1 79 ? -7.437 20.313 32.435 1.00 84.31 79 ALA A CA 1
ATOM 524 C C . ALA A 1 79 ? -5.976 20.792 32.333 1.00 84.31 79 ALA A C 1
ATOM 526 O O . ALA A 1 79 ? -5.381 21.146 33.344 1.00 84.31 79 ALA A O 1
ATOM 527 N N . GLN A 1 80 ? -5.372 20.759 31.142 1.00 79.56 80 GLN A N 1
ATOM 528 C CA . GLN A 1 80 ? -4.016 21.269 30.888 1.00 79.56 80 GLN A CA 1
ATOM 529 C C . GLN A 1 80 ? -4.019 22.732 30.415 1.00 79.56 80 GLN A C 1
ATOM 531 O O . GLN A 1 80 ? -2.962 23.359 30.383 1.00 79.56 80 GLN A O 1
ATOM 536 N N . ALA A 1 81 ? -5.178 23.254 30.001 1.00 76.88 81 ALA A N 1
ATOM 537 C CA . ALA A 1 81 ? -5.343 24.614 29.491 1.00 76.88 81 ALA A CA 1
ATOM 538 C C . ALA A 1 81 ? -5.792 25.629 30.561 1.00 76.88 81 ALA A C 1
ATOM 540 O O . ALA A 1 81 ? -5.817 26.826 30.271 1.00 76.88 81 ALA A O 1
ATOM 541 N N . GLY A 1 82 ? -6.153 25.162 31.761 1.00 64.69 82 GLY A N 1
ATOM 542 C CA . GLY A 1 82 ? -6.434 25.980 32.947 1.00 64.69 82 GLY A CA 1
ATOM 543 C C . GLY A 1 82 ? -5.293 25.922 33.949 1.00 64.69 82 GLY A C 1
ATOM 544 O O . GLY A 1 82 ? -5.044 26.967 34.588 1.00 64.69 82 GLY A O 1
#

Sequence (82 aa):
MAGTSHGHTPAAWTGVIIAFIGFCVSGAFMVMASPVGVVAGLVVVALGGVVGLAMKAAGLGMPKESAASAAARLQASEAQAG

Foldseek 3Di:
DDPDDDFPQPLVVQLVVQLVQLVVQLVVVVVVVHVVSVVVSVVSNVVSVVSSVVCVVVVSGDDDQDPVNVVVVVVVVVVVVD

Solvent-accessible surface area (backbone atoms only — not comparable to full-atom values): 4461 Å² total; per-residue (Å²): 128,92,85,68,92,64,83,80,32,62,22,56,50,54,20,49,53,36,28,50,52,11,49,51,44,17,53,54,20,54,75,68,72,33,68,69,44,26,51,52,11,50,52,40,28,52,47,12,53,52,51,25,52,51,30,40,74,71,65,41,38,79,79,76,86,48,73,66,59,54,53,51,50,52,53,51,52,55,70,70,73,110

Mean predicted aligned error: 7.95 Å

Radius of gyration: 19.32 Å; Cα contacts (8 Å, |Δi|>4): 74; chains: 1; bounding box: 34×35×52 Å

pLDDT: mean 86.19, std 13.81, range [39.19, 97.81]